Protein AF-A0A6V7ID02-F1 (afdb_monomer_lite)

Sequence (36 aa):
KCSEDHFTCPDGSCILRHFLCDGANDCDDGSDEFQC

Organism: NCBI:txid1563983

Structure (mmCIF, N/CA/C/O backbone):
data_AF-A0A6V7ID02-F1
#
_entry.id   AF-A0A6V7ID02-F1
#
loop_
_atom_site.group_PDB
_atom_site.id
_atom_site.type_symbol
_atom_site.label_atom_id
_atom_site.label_alt_id
_atom_site.label_comp_id
_atom_site.label_asym_id
_atom_site.label_entity_id
_atom_site.label_seq_id
_atom_site.pdbx_PDB_ins_code
_atom_site.Cartn_x
_atom_site.Cartn_y
_atom_site.Cartn_z
_atom_site.occupancy
_atom_site.B_iso_or_equiv
_atom_site.auth_seq_id
_atom_site.auth_comp_id
_atom_site.auth_asym_id
_atom_site.auth_atom_id
_atom_site.pdbx_PDB_model_num
ATOM 1 N N . LYS A 1 1 ? 17.312 0.966 1.548 1.00 63.00 1 LYS A N 1
ATOM 2 C CA . LYS A 1 1 ? 16.423 2.108 1.865 1.00 63.00 1 LYS A CA 1
ATOM 3 C C . LYS A 1 1 ? 15.441 2.218 0.720 1.00 63.00 1 LYS A C 1
ATOM 5 O O . LYS A 1 1 ? 15.901 2.463 -0.388 1.00 63.00 1 LYS A O 1
ATOM 10 N N . CYS A 1 2 ? 14.162 1.953 0.963 1.00 82.12 2 CYS A N 1
ATOM 11 C CA . CYS A 1 2 ? 13.138 2.215 -0.042 1.00 82.12 2 CYS A CA 1
ATOM 12 C C . CYS A 1 2 ? 13.055 3.738 -0.297 1.00 82.12 2 CYS A C 1
ATOM 14 O O . CYS A 1 2 ? 13.481 4.514 0.568 1.00 82.12 2 CYS A O 1
ATOM 16 N N . SER A 1 3 ? 12.588 4.172 -1.475 1.00 87.81 3 SER A N 1
ATOM 17 C CA . SER A 1 3 ? 12.375 5.616 -1.721 1.00 87.81 3 SER A CA 1
ATOM 18 C C . SER A 1 3 ? 11.326 6.188 -0.767 1.00 87.81 3 SER A C 1
ATOM 20 O O . SER A 1 3 ? 10.568 5.440 -0.161 1.00 87.81 3 SER A O 1
ATOM 22 N N . GLU A 1 4 ? 11.241 7.516 -0.682 1.00 85.00 4 GLU A N 1
ATOM 23 C CA . GLU A 1 4 ? 10.230 8.208 0.135 1.00 85.00 4 GLU A CA 1
ATOM 24 C C . GLU A 1 4 ? 8.781 7.805 -0.213 1.00 85.00 4 GLU A C 1
ATOM 26 O O . GLU A 1 4 ? 7.925 7.777 0.669 1.00 85.00 4 GLU A O 1
ATOM 31 N N . ASP A 1 5 ? 8.528 7.411 -1.466 1.00 88.94 5 ASP A N 1
ATOM 32 C CA . ASP A 1 5 ? 7.229 6.922 -1.955 1.00 88.94 5 ASP A CA 1
ATOM 33 C C . ASP A 1 5 ? 7.026 5.401 -1.851 1.00 88.94 5 ASP A C 1
ATOM 35 O O . ASP A 1 5 ? 6.032 4.862 -2.338 1.00 88.94 5 ASP A O 1
ATOM 39 N N . HIS A 1 6 ? 7.944 4.688 -1.201 1.00 90.62 6 HIS A N 1
ATOM 40 C CA . HIS A 1 6 ? 7.843 3.248 -1.005 1.00 90.62 6 HIS A CA 1
ATOM 41 C C . HIS A 1 6 ? 7.598 2.906 0.468 1.00 90.62 6 HIS A C 1
ATOM 43 O O . HIS A 1 6 ? 8.194 3.488 1.376 1.00 90.62 6 HIS A O 1
ATOM 49 N N . PHE A 1 7 ? 6.739 1.924 0.706 1.00 88.94 7 PHE A N 1
ATOM 50 C CA . PHE A 1 7 ? 6.565 1.292 2.000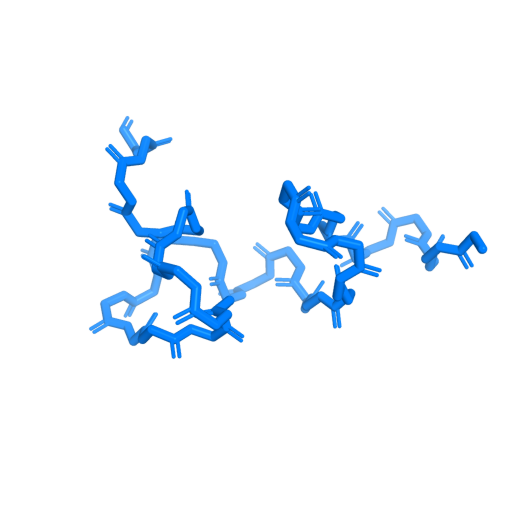 1.00 88.94 7 PHE A CA 1
ATOM 51 C C . PHE A 1 7 ? 7.534 0.118 2.140 1.00 88.94 7 PHE A C 1
ATOM 53 O O . PHE A 1 7 ? 7.776 -0.628 1.194 1.00 88.94 7 PHE A O 1
ATOM 60 N N . THR A 1 8 ? 8.127 -0.010 3.325 1.00 89.94 8 THR A N 1
ATOM 61 C CA . THR A 1 8 ? 8.995 -1.145 3.646 1.00 89.94 8 THR A CA 1
ATOM 62 C C . THR A 1 8 ? 8.155 -2.197 4.348 1.00 89.94 8 THR A C 1
ATOM 64 O O . THR A 1 8 ? 7.703 -1.969 5.469 1.00 89.94 8 THR A O 1
ATOM 67 N N . CYS A 1 9 ? 7.973 -3.334 3.692 1.00 88.75 9 CYS A N 1
ATOM 68 C CA . CYS A 1 9 ? 7.375 -4.523 4.269 1.00 88.75 9 CYS A CA 1
ATOM 69 C C . CYS A 1 9 ? 8.175 -4.977 5.507 1.00 88.75 9 CYS A C 1
ATOM 71 O O . CYS A 1 9 ? 9.393 -4.775 5.566 1.00 88.75 9 CYS A O 1
ATOM 73 N N . PRO A 1 10 ? 7.536 -5.646 6.478 1.00 84.81 10 PRO A N 1
ATOM 74 C CA . PRO A 1 10 ? 8.202 -6.242 7.633 1.00 84.81 10 PRO A CA 1
ATOM 75 C C . PRO A 1 10 ? 9.205 -7.334 7.236 1.00 84.81 10 PRO A C 1
ATOM 77 O O . PRO A 1 10 ? 10.172 -7.553 7.960 1.00 84.81 10 PRO A O 1
ATOM 80 N N . ASP A 1 11 ? 9.025 -7.955 6.069 1.00 84.44 11 ASP A N 1
ATOM 81 C CA . ASP A 1 11 ? 9.979 -8.895 5.470 1.00 84.44 11 ASP A CA 1
ATOM 82 C C . ASP A 1 11 ? 11.234 -8.198 4.883 1.00 84.44 11 ASP A C 1
ATOM 84 O O . ASP A 1 11 ? 12.261 -8.817 4.619 1.00 84.44 11 ASP A O 1
ATOM 88 N N . GLY A 1 12 ? 11.204 -6.868 4.737 1.00 86.50 12 GLY A N 1
ATOM 89 C CA . GLY A 1 12 ? 12.294 -6.064 4.170 1.00 86.50 12 GLY A CA 1
ATOM 90 C C . GLY A 1 12 ? 12.149 -5.772 2.674 1.00 86.50 12 GLY A C 1
ATOM 91 O O . GLY A 1 12 ? 12.977 -5.055 2.104 1.00 86.50 12 GLY A O 1
ATOM 92 N N . SER A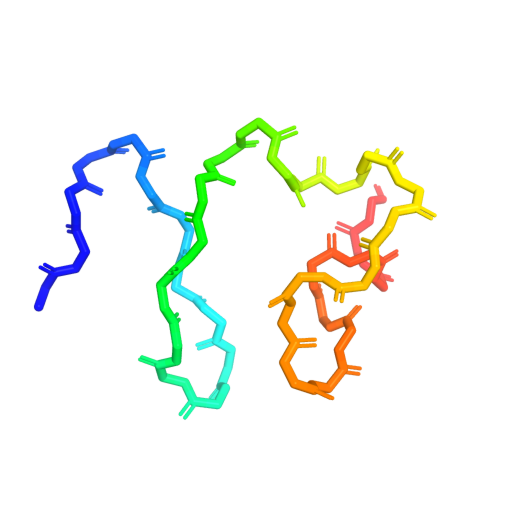 1 13 ? 11.087 -6.278 2.049 1.00 88.00 13 SER A N 1
ATOM 93 C CA . SER A 1 13 ? 10.635 -5.919 0.705 1.00 88.00 13 SER A CA 1
ATOM 94 C C . SER A 1 13 ? 10.191 -4.447 0.647 1.00 88.00 13 SER A C 1
ATOM 96 O O . SER A 1 13 ? 9.773 -3.859 1.643 1.00 88.00 13 SER A O 1
ATOM 98 N N . CYS A 1 14 ? 10.319 -3.818 -0.521 1.00 90.75 14 CYS A N 1
ATOM 99 C CA . CYS A 1 14 ? 9.883 -2.441 -0.752 1.00 90.75 14 CYS A CA 1
ATOM 100 C C . CYS A 1 14 ? 8.760 -2.447 -1.783 1.00 90.75 14 CYS A C 1
ATOM 102 O O . CYS A 1 14 ? 8.995 -2.852 -2.921 1.00 90.75 14 CYS A O 1
ATOM 104 N N . ILE A 1 15 ? 7.597 -1.931 -1.415 1.00 89.62 15 ILE A N 1
ATOM 105 C CA . ILE A 1 15 ? 6.455 -1.764 -2.319 1.00 89.62 15 ILE A CA 1
ATOM 106 C C . ILE A 1 15 ? 6.133 -0.282 -2.461 1.00 89.62 15 ILE A C 1
ATOM 108 O O . ILE A 1 15 ? 6.588 0.535 -1.661 1.00 89.62 15 ILE A O 1
ATOM 112 N N . LEU A 1 16 ? 5.382 0.113 -3.485 1.00 90.12 16 LEU A N 1
ATOM 113 C CA . LEU A 1 16 ? 4.916 1.496 -3.589 1.00 90.12 16 LEU A CA 1
ATOM 114 C C . LEU A 1 16 ? 3.888 1.770 -2.492 1.00 90.12 16 LEU A C 1
ATOM 116 O O . LEU A 1 16 ? 3.064 0.921 -2.186 1.00 90.12 16 LEU A O 1
ATOM 120 N 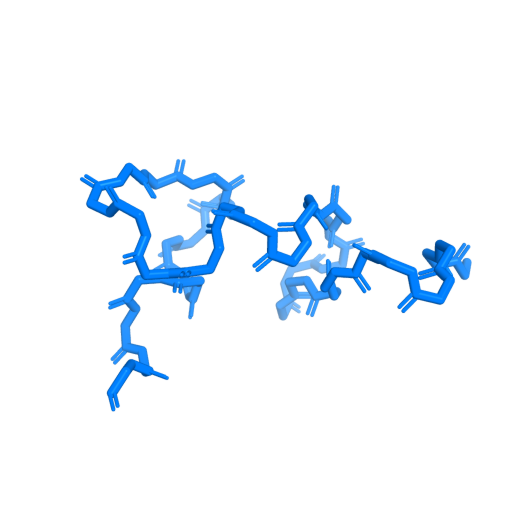N . ARG A 1 17 ? 3.874 2.986 -1.941 1.00 87.00 17 ARG A N 1
ATOM 121 C CA . ARG A 1 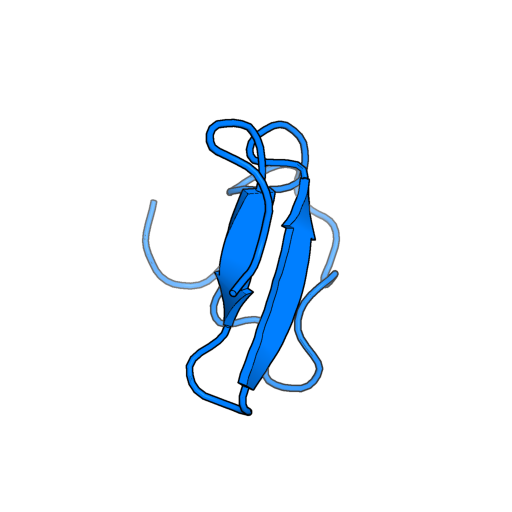17 ? 2.826 3.413 -0.994 1.00 87.00 17 ARG A CA 1
ATOM 122 C C . ARG A 1 17 ? 1.416 3.356 -1.586 1.00 87.00 17 ARG A C 1
ATOM 124 O O . ARG A 1 17 ? 0.452 3.357 -0.839 1.00 87.00 17 ARG A O 1
ATOM 131 N N . HIS A 1 18 ? 1.310 3.346 -2.913 1.00 88.38 18 HIS A N 1
ATOM 132 C CA . HIS A 1 18 ? 0.048 3.170 -3.625 1.00 88.38 18 HIS A CA 1
ATOM 133 C C . HIS A 1 18 ? -0.469 1.722 -3.593 1.00 88.38 18 HIS A C 1
ATOM 135 O O . HIS A 1 18 ? -1.659 1.528 -3.783 1.00 88.38 18 HIS A O 1
ATOM 141 N N . PHE A 1 19 ? 0.408 0.747 -3.338 1.00 89.94 19 PHE A N 1
ATOM 142 C CA . PHE A 1 19 ? 0.058 -0.659 -3.106 1.00 89.94 19 PHE A CA 1
ATOM 143 C C . PHE A 1 19 ? -0.208 -0.946 -1.624 1.00 89.94 19 PHE A C 1
ATOM 145 O O . PHE A 1 19 ? -0.170 -2.080 -1.188 1.00 89.94 19 PHE A O 1
ATOM 152 N N . LEU A 1 20 ? -0.383 0.094 -0.804 1.00 89.31 20 LEU A N 1
ATOM 153 C CA . LEU A 1 20 ? -0.787 -0.093 0.581 1.00 89.31 20 LEU A CA 1
ATOM 154 C C . LEU A 1 20 ? -2.312 -0.086 0.634 1.00 89.31 20 LEU A C 1
ATOM 156 O O . LEU A 1 20 ? -2.920 0.931 0.280 1.00 89.31 20 LEU A O 1
ATOM 160 N N . CYS A 1 21 ? -2.909 -1.171 1.112 1.00 88.69 21 CYS A N 1
ATOM 161 C CA . CYS A 1 21 ? -4.356 -1.368 1.142 1.00 88.69 21 CYS A CA 1
ATOM 162 C C . CYS A 1 21 ? -5.034 -1.232 -0.227 1.00 88.69 21 CYS A C 1
ATOM 164 O O . CYS A 1 21 ? -6.118 -0.640 -0.339 1.00 88.69 21 CYS A O 1
ATOM 166 N N . ASP A 1 22 ? -4.389 -1.707 -1.283 1.00 90.62 22 ASP A N 1
ATOM 167 C CA . ASP A 1 22 ? -4.943 -1.653 -2.632 1.00 90.62 22 ASP A CA 1
ATOM 168 C C . ASP A 1 22 ? -5.812 -2.883 -2.966 1.00 90.62 22 ASP A C 1
ATOM 170 O O . ASP A 1 22 ? -6.470 -2.923 -4.012 1.00 90.62 22 ASP A O 1
ATOM 174 N N . GLY A 1 23 ? -5.903 -3.843 -2.042 1.00 88.06 23 GLY A N 1
ATOM 175 C CA . GLY A 1 23 ? -6.623 -5.102 -2.187 1.00 88.06 23 GLY A CA 1
ATOM 176 C C . GLY A 1 23 ? -5.783 -6.217 -2.812 1.00 88.06 23 GLY A C 1
ATOM 177 O O . GLY A 1 23 ? -6.321 -7.309 -3.036 1.00 88.06 23 GLY A O 1
ATOM 178 N N . ALA A 1 24 ? -4.511 -5.961 -3.122 1.00 89.19 24 ALA A N 1
ATOM 179 C CA . ALA A 1 24 ? -3.547 -6.918 -3.634 1.00 89.19 24 ALA A CA 1
ATOM 180 C C . ALA A 1 24 ? -2.410 -7.122 -2.628 1.00 89.19 24 ALA A C 1
ATOM 182 O O . ALA A 1 24 ? -2.053 -6.255 -1.853 1.00 89.19 24 ALA A O 1
ATOM 183 N N . ASN A 1 25 ? -1.880 -8.339 -2.597 1.00 91.00 25 ASN A N 1
ATOM 184 C CA . ASN A 1 25 ? -0.862 -8.726 -1.633 1.00 91.00 25 ASN A CA 1
ATOM 185 C C . ASN A 1 25 ? 0.518 -8.440 -2.241 1.00 91.00 25 ASN A C 1
ATOM 187 O O . ASN A 1 25 ? 1.070 -9.307 -2.927 1.00 91.00 25 ASN A O 1
ATOM 191 N N . ASP A 1 26 ? 1.053 -7.239 -2.036 1.00 90.38 26 ASP A N 1
ATOM 192 C CA . ASP A 1 26 ? 2.327 -6.803 -2.610 1.00 90.38 26 ASP A CA 1
ATOM 193 C C . ASP A 1 26 ? 3.522 -7.098 -1.691 1.00 90.38 26 ASP A C 1
ATOM 195 O O . ASP A 1 26 ? 4.635 -7.325 -2.181 1.00 90.38 26 ASP A O 1
ATOM 199 N N . CYS A 1 27 ? 3.334 -7.159 -0.369 1.00 89.94 27 CYS A N 1
ATOM 200 C CA . CYS A 1 27 ? 4.330 -7.758 0.522 1.00 89.94 27 CYS A CA 1
ATOM 201 C C . CYS A 1 27 ? 4.228 -9.289 0.506 1.00 89.94 27 CYS A C 1
ATOM 203 O O . CYS A 1 27 ? 3.141 -9.844 0.396 1.00 89.94 27 CYS A O 1
ATOM 205 N N . ASP A 1 28 ? 5.347 -9.988 0.726 1.00 86.38 28 ASP A N 1
ATOM 206 C CA . ASP A 1 28 ? 5.385 -11.465 0.760 1.00 86.38 28 ASP A CA 1
ATOM 207 C C . ASP A 1 28 ? 4.438 -12.050 1.830 1.00 86.38 28 ASP A C 1
ATOM 209 O O . ASP A 1 28 ? 3.769 -13.057 1.613 1.00 86.38 28 ASP A O 1
ATOM 213 N N . ASP A 1 29 ? 4.322 -11.349 2.964 1.00 87.00 29 ASP A N 1
ATOM 214 C CA . ASP A 1 29 ? 3.411 -11.697 4.058 1.00 87.00 29 ASP A CA 1
ATOM 215 C C . ASP A 1 29 ? 2.014 -11.072 3.897 1.00 87.00 29 ASP A C 1
ATOM 217 O O . ASP A 1 29 ? 1.112 -11.452 4.619 1.00 87.00 29 ASP A O 1
ATOM 221 N N . GLY A 1 30 ? 1.793 -10.123 2.977 1.00 87.25 30 GLY A N 1
ATOM 222 C CA . GLY A 1 30 ? 0.515 -9.390 2.874 1.00 87.25 30 GLY A CA 1
ATOM 223 C C . GLY A 1 30 ? 0.301 -8.312 3.929 1.00 87.25 30 GLY A C 1
ATOM 224 O O . GLY A 1 30 ? -0.796 -7.795 4.124 1.00 87.25 30 GLY A O 1
ATOM 225 N N . SER A 1 31 ? 1.362 -7.967 4.650 1.00 89.06 31 SER A N 1
ATOM 226 C CA . SER A 1 31 ? 1.370 -6.930 5.686 1.00 89.06 31 SER A CA 1
ATOM 227 C C . SER A 1 31 ? 0.938 -5.545 5.211 1.00 89.06 31 SER A C 1
ATOM 229 O O . SER A 1 31 ? 0.498 -4.734 6.020 1.00 89.06 31 SER A O 1
ATOM 231 N N . ASP A 1 32 ? 1.102 -5.272 3.922 1.00 90.44 32 ASP A N 1
ATOM 232 C CA . ASP A 1 32 ? 0.603 -4.080 3.246 1.00 90.44 32 ASP A CA 1
ATOM 233 C C . ASP A 1 32 ? -0.927 -4.004 3.208 1.00 90.44 32 ASP A C 1
ATOM 235 O O . ASP A 1 32 ? -1.468 -2.902 3.220 1.00 90.44 32 ASP A O 1
ATOM 239 N N . GLU A 1 33 ? -1.609 -5.148 3.294 1.00 92.38 33 GLU A N 1
ATOM 240 C CA . GLU A 1 33 ? -3.071 -5.270 3.300 1.00 92.38 33 GLU A CA 1
ATOM 241 C C . GLU A 1 33 ? -3.656 -5.555 4.693 1.00 92.38 33 GLU A C 1
ATOM 243 O O . GLU A 1 33 ? -4.854 -5.389 4.925 1.00 92.38 33 GLU A O 1
ATOM 248 N N . PHE A 1 34 ? -2.836 -5.992 5.656 1.00 84.00 34 PHE A N 1
ATOM 249 C CA . PHE A 1 34 ? -3.318 -6.371 6.990 1.00 84.00 34 PHE A CA 1
ATOM 250 C C . PHE A 1 34 ? -3.631 -5.199 7.921 1.00 84.00 34 PHE A C 1
ATOM 252 O O . PHE A 1 34 ? -4.374 -5.384 8.889 1.00 84.00 34 PHE A O 1
ATOM 259 N N . GLN A 1 35 ? -3.058 -4.018 7.681 1.00 69.75 35 GLN A N 1
ATOM 260 C CA . GLN A 1 35 ? -3.217 -2.867 8.570 1.00 69.75 35 GLN A CA 1
ATOM 261 C C . GLN A 1 35 ? -3.596 -1.589 7.814 1.00 69.75 35 GLN A C 1
ATOM 263 O O . GLN A 1 35 ? -2.875 -0.588 7.852 1.00 69.75 35 GLN A O 1
ATOM 268 N N . CYS A 1 36 ? -4.778 -1.640 7.195 1.00 72.69 36 CYS A N 1
ATOM 269 C CA . CYS A 1 36 ? -5.620 -0.465 6.994 1.00 72.69 36 CYS A CA 1
ATOM 270 C C . CYS A 1 36 ? -6.541 -0.217 8.204 1.00 72.69 36 CYS A C 1
ATOM 272 O O . CYS A 1 36 ? -6.751 0.967 8.535 1.00 72.69 36 CYS A O 1
#

pLDDT: mean 86.69, std 6.03, range [63.0, 92.38]

Secondary structure (DSSP, 8-state):
---TTEEE-TTS-EEEGGGSSSSS--STT-HHHH--

Foldseek 3Di:
DAPPQWDQDPVRDTHGLCLQCPVDQPDPVSPSNPPD

InterPro domains:
  IPR002172 Low-density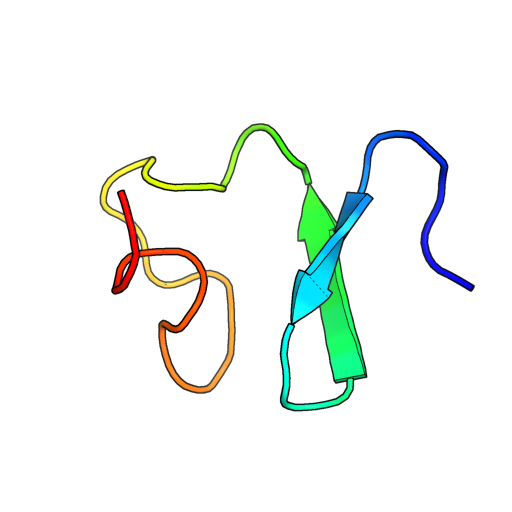 lipoprotein (LDL) receptor class A repeat [PF00057] (1-36)
  IPR002172 Low-density lipoprotein (LDL) receptor class A repeat [PS50068] (1-36)
  IPR002172 Low-density lipoprotein (LDL) receptor class A repeat [SM00192] (1-36)
  IPR002172 Low-density lipoprotein (LDL) receptor class A repeat [cd00112] (2-36)
  IPR023415 Low-density lipoprotein (LDL) receptor class A, conserved site [PS01209] (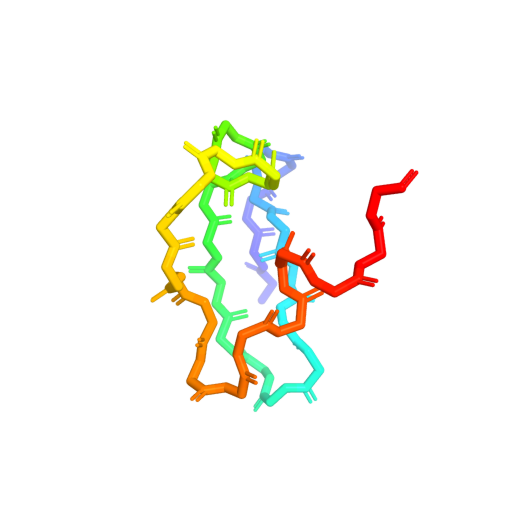14-36)
  IPR036055 LDL receptor-like superfamily [G3DSA:4.10.400.10] (1-33)
  IPR036055 LDL receptor-like superfamily [SSF57424] (2-36)

Radius of gyration: 8.57 Å; chains: 1; bounding box: 23×20×12 Å